Protein AF-A0A4Y5Z6H0-F1 (afdb_monomer_lite)

Secondary structure (DSSP, 8-state):
-----HHHHHHHHHHHHHHHHHHHHHHTT-HHHHHHHHHHHHHHHHHTT-HHHHHHHHHHHHHHTT-SSS--TTHHHHHHHHHHHHHH--

Foldseek 3Di:
DPPDDPVLVVLLVVLLVLLVQLVVCQVVFNLPSNLVSLVVSLVSCVVVVVVQLNVLSVVLNVQSVPDSTSPGPCNVVSSVSSNVSSVVGD

pLDDT: mean 91.3, std 9.73, range [42.56, 97.88]

Radius of gyration: 13.06 Å; chains: 1; bounding box: 40×18×32 Å

Structure (mmCIF, N/CA/C/O backbone):
data_AF-A0A4Y5Z6H0-F1
#
_entry.id   AF-A0A4Y5Z6H0-F1
#
loop_
_atom_site.group_PDB
_atom_site.id
_atom_site.type_symbol
_atom_site.label_atom_id
_atom_site.label_alt_id
_atom_site.label_comp_id
_atom_site.label_asym_id
_atom_site.label_entity_id
_atom_site.label_seq_id
_atom_site.pdbx_PDB_ins_code
_atom_site.Cartn_x
_atom_site.Cartn_y
_atom_site.Cartn_z
_atom_site.occupancy
_atom_site.B_iso_or_equiv
_atom_site.auth_seq_id
_atom_site.auth_comp_id
_atom_site.auth_asym_id
_atom_site.auth_atom_id
_atom_site.pdbx_PDB_model_num
ATOM 1 N N . MET A 1 1 ? -24.027 -7.662 18.369 1.00 42.56 1 MET A N 1
ATOM 2 C CA . MET A 1 1 ? -23.477 -6.970 17.185 1.00 42.56 1 MET A CA 1
ATOM 3 C C . MET A 1 1 ? -22.168 -6.343 17.613 1.00 42.56 1 MET A C 1
ATOM 5 O O . MET A 1 1 ? -22.189 -5.574 18.564 1.00 42.56 1 MET A O 1
ATOM 9 N N . ALA A 1 2 ? -21.041 -6.746 17.024 1.00 55.00 2 ALA A N 1
ATOM 10 C CA . ALA A 1 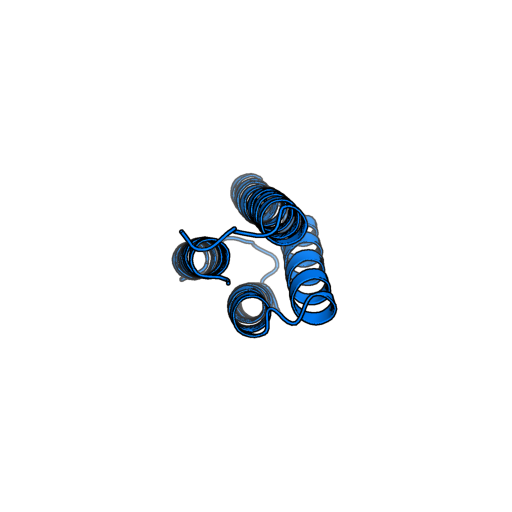2 ? -19.768 -6.089 17.303 1.00 55.00 2 ALA A CA 1
ATOM 11 C C . ALA A 1 2 ? -19.840 -4.676 16.710 1.00 55.00 2 ALA A C 1
ATOM 13 O O . ALA A 1 2 ? -20.023 -4.538 15.502 1.00 55.00 2 ALA A O 1
ATOM 14 N N . HIS A 1 3 ? -19.790 -3.653 17.561 1.00 59.34 3 HIS A N 1
ATOM 15 C CA . HIS A 1 3 ? -19.638 -2.274 17.118 1.00 59.34 3 HIS A CA 1
ATOM 16 C C . HIS A 1 3 ? -18.226 -2.171 16.541 1.00 59.34 3 HIS A C 1
ATOM 18 O O . HIS A 1 3 ? -17.255 -2.299 17.284 1.00 59.34 3 HIS A O 1
ATOM 24 N N . VAL A 1 4 ? -18.107 -2.054 15.219 1.00 66.19 4 VAL A N 1
ATOM 25 C CA . VAL A 1 4 ? -16.840 -1.623 14.628 1.00 66.19 4 VAL A CA 1
ATOM 26 C C . VAL A 1 4 ? -16.696 -0.156 15.006 1.00 66.19 4 VAL A C 1
ATOM 28 O O . VAL A 1 4 ? -17.629 0.624 14.810 1.00 66.19 4 VAL A O 1
ATOM 31 N N . ASP A 1 5 ? -15.576 0.167 15.632 1.00 84.19 5 ASP A N 1
ATOM 32 C CA . ASP A 1 5 ? -15.252 1.518 16.059 1.00 84.19 5 ASP A CA 1
ATOM 33 C C . ASP A 1 5 ? -15.072 2.436 14.838 1.00 84.19 5 ASP A C 1
ATOM 35 O O . ASP A 1 5 ? -14.526 2.023 13.812 1.00 84.19 5 ASP A O 1
ATOM 39 N N . GLU A 1 6 ? -15.563 3.670 14.924 1.00 87.25 6 GLU A N 1
ATOM 40 C CA . GLU A 1 6 ? -15.506 4.638 13.822 1.00 87.25 6 GLU A CA 1
ATOM 41 C C . GLU A 1 6 ? -14.055 4.936 13.433 1.00 87.25 6 GLU A C 1
ATOM 43 O O . GLU A 1 6 ? -13.725 4.968 12.246 1.00 87.25 6 GLU A O 1
ATOM 48 N N . GLU A 1 7 ? -13.171 5.049 14.427 1.00 85.38 7 GLU A N 1
ATOM 49 C CA . GLU A 1 7 ? -11.738 5.268 14.223 1.00 85.38 7 GLU A CA 1
ATOM 50 C C . GLU A 1 7 ? -11.127 4.156 13.364 1.00 85.38 7 GLU A C 1
ATOM 52 O O . GLU A 1 7 ? -10.424 4.421 12.391 1.00 85.38 7 GLU A O 1
ATOM 57 N N . THR A 1 8 ? -11.503 2.906 13.636 1.00 83.88 8 THR A N 1
ATOM 58 C CA . THR A 1 8 ? -11.047 1.746 12.865 1.00 83.88 8 THR A CA 1
ATOM 59 C C . THR A 1 8 ? -11.482 1.825 11.397 1.00 83.88 8 THR A C 1
ATOM 61 O O . THR A 1 8 ? -10.696 1.517 10.497 1.00 83.88 8 THR A O 1
ATOM 64 N N . ILE A 1 9 ? -12.724 2.242 11.130 1.00 88.62 9 ILE A N 1
ATOM 65 C CA . ILE A 1 9 ? -13.236 2.397 9.758 1.00 88.62 9 ILE A CA 1
ATOM 66 C C . ILE A 1 9 ? -12.452 3.486 9.025 1.00 88.62 9 ILE A C 1
ATOM 68 O O . ILE A 1 9 ? -12.021 3.274 7.889 1.00 88.62 9 ILE A O 1
ATOM 72 N N . LEU A 1 10 ? -12.238 4.631 9.677 1.00 91.50 10 LEU A N 1
ATOM 73 C CA . LEU A 1 10 ? -11.514 5.759 9.098 1.00 91.50 10 LEU A CA 1
ATOM 74 C C . LEU A 1 10 ? -10.049 5.410 8.818 1.00 91.50 10 LEU A C 1
ATOM 76 O O . LEU A 1 10 ? -9.552 5.717 7.735 1.00 91.50 10 LEU A O 1
ATOM 80 N N . THR A 1 11 ? -9.378 4.701 9.728 1.00 90.62 11 THR A N 1
ATOM 81 C CA . THR A 1 11 ? -8.006 4.222 9.517 1.00 90.62 11 THR A CA 1
ATOM 82 C C . THR A 1 11 ? -7.915 3.301 8.303 1.00 90.62 11 THR A C 1
ATOM 84 O O . THR A 1 11 ? -7.028 3.479 7.467 1.00 90.62 11 THR A O 1
ATOM 87 N N . ARG A 1 12 ? -8.838 2.341 8.152 1.00 90.19 12 ARG A N 1
ATOM 88 C CA . ARG A 1 12 ? -8.839 1.438 6.988 1.00 90.19 12 ARG A CA 1
ATOM 89 C C . ARG A 1 12 ? -9.122 2.177 5.689 1.00 90.19 12 ARG A C 1
ATOM 91 O O . ARG A 1 12 ? -8.423 1.948 4.708 1.00 90.19 12 ARG A O 1
ATOM 98 N N . ALA A 1 13 ? -10.102 3.081 5.689 1.00 93.44 13 ALA A N 1
ATOM 99 C CA . ALA A 1 13 ? -10.423 3.890 4.518 1.00 93.44 13 ALA A CA 1
ATOM 100 C C . ALA A 1 13 ? -9.215 4.727 4.074 1.00 93.44 13 ALA A C 1
ATOM 102 O O . ALA A 1 13 ? -8.885 4.761 2.890 1.00 93.44 13 ALA A O 1
ATOM 103 N N . HIS A 1 14 ? -8.513 5.339 5.029 1.00 94.25 14 HIS A N 1
ATOM 104 C CA . HIS A 1 14 ? -7.298 6.101 4.760 1.00 94.25 14 HIS A CA 1
ATOM 105 C C . HIS A 1 14 ? -6.184 5.226 4.168 1.00 94.25 14 HIS A C 1
ATOM 107 O O . HIS A 1 14 ? -5.622 5.559 3.127 1.00 94.25 14 HIS A O 1
ATOM 113 N N . LEU A 1 15 ? -5.909 4.063 4.767 1.00 95.31 15 LEU A N 1
ATOM 114 C CA . LEU A 1 15 ? -4.906 3.124 4.251 1.00 95.31 15 LEU A CA 1
ATOM 115 C C . LEU A 1 15 ? -5.265 2.590 2.856 1.00 95.31 15 LEU A C 1
ATOM 117 O O . LEU A 1 15 ? -4.376 2.420 2.022 1.00 95.31 15 LEU A O 1
ATOM 121 N N . ALA A 1 16 ? -6.549 2.351 2.581 1.00 95.50 16 ALA A N 1
ATOM 122 C CA . ALA A 1 16 ? -7.022 1.913 1.271 1.00 95.50 16 ALA A CA 1
ATOM 123 C C . ALA A 1 16 ? -6.805 2.988 0.192 1.00 95.50 16 ALA A C 1
ATOM 125 O O . ALA A 1 16 ? -6.393 2.660 -0.922 1.00 95.50 16 ALA A O 1
ATOM 126 N N . LEU A 1 17 ? -7.018 4.268 0.523 1.00 96.56 17 LEU A N 1
ATOM 127 C CA . LEU A 1 17 ? -6.723 5.384 -0.381 1.00 96.56 17 LEU A CA 1
ATOM 128 C C . LEU A 1 17 ? -5.227 5.475 -0.697 1.00 96.56 17 LEU A C 1
ATOM 130 O O . LEU A 1 17 ? -4.853 5.626 -1.860 1.00 96.56 17 LEU A O 1
ATOM 134 N N . GLU A 1 18 ? -4.366 5.324 0.308 1.00 95.75 18 GLU A N 1
ATOM 135 C CA . GLU A 1 18 ? -2.917 5.314 0.090 1.00 95.75 18 GLU A CA 1
ATOM 136 C C . GLU A 1 18 ? -2.470 4.094 -0.733 1.00 95.75 18 GLU A C 1
ATOM 138 O O . GLU A 1 18 ? -1.639 4.226 -1.632 1.00 95.75 18 GLU A O 1
ATOM 143 N N . ALA A 1 19 ? -3.055 2.914 -0.504 1.00 96.38 19 ALA A N 1
ATOM 144 C CA . ALA A 1 19 ? -2.785 1.727 -1.314 1.00 96.38 19 ALA A CA 1
ATOM 145 C C . ALA A 1 19 ? -3.200 1.924 -2.784 1.00 96.38 19 ALA A C 1
ATOM 147 O O . ALA A 1 19 ? -2.449 1.567 -3.693 1.00 96.38 19 ALA A O 1
ATOM 148 N N . ALA A 1 20 ? -4.353 2.550 -3.037 1.00 97.06 20 ALA A N 1
ATOM 149 C CA . ALA A 1 20 ? -4.772 2.910 -4.390 1.00 97.06 20 ALA A CA 1
ATOM 150 C C . ALA A 1 20 ? -3.802 3.912 -5.040 1.00 97.06 20 ALA A C 1
ATOM 152 O O . ALA A 1 20 ? -3.443 3.752 -6.208 1.00 97.06 20 ALA A O 1
ATOM 153 N N . ALA A 1 21 ? -3.313 4.896 -4.280 1.00 97.62 21 ALA A N 1
ATOM 154 C CA . ALA A 1 21 ? -2.326 5.862 -4.756 1.00 97.62 21 ALA A CA 1
ATOM 155 C C . ALA A 1 21 ? -0.986 5.204 -5.139 1.00 97.62 21 ALA A C 1
ATOM 157 O O . ALA A 1 21 ? -0.395 5.590 -6.147 1.00 97.62 21 ALA A O 1
ATOM 158 N N . ILE A 1 22 ? -0.540 4.163 -4.419 1.00 96.62 22 ILE A N 1
ATOM 159 C CA . ILE A 1 22 ? 0.606 3.338 -4.849 1.00 96.62 22 ILE A CA 1
ATOM 160 C C . ILE A 1 22 ? 0.319 2.733 -6.226 1.00 96.62 22 ILE A C 1
ATOM 162 O O . ILE A 1 22 ? 1.150 2.834 -7.124 1.00 96.62 22 ILE A O 1
ATOM 166 N N . GLY A 1 23 ? -0.856 2.122 -6.406 1.00 95.81 23 GLY A N 1
ATOM 167 C CA . GLY A 1 23 ? -1.268 1.533 -7.681 1.00 95.81 23 GLY A CA 1
ATOM 168 C C . GLY A 1 23 ? -1.231 2.528 -8.841 1.00 95.81 23 GLY A C 1
ATOM 169 O O . GLY A 1 23 ? -0.702 2.201 -9.900 1.00 95.81 23 GLY A O 1
ATOM 170 N N . HIS A 1 24 ? -1.722 3.750 -8.629 1.00 97.56 24 HIS A N 1
ATOM 171 C CA . HIS A 1 24 ? -1.649 4.818 -9.627 1.00 97.56 24 HIS A CA 1
ATOM 172 C C . HIS A 1 24 ? -0.206 5.204 -9.962 1.00 97.56 24 HIS A C 1
ATOM 174 O O . HIS A 1 24 ? 0.156 5.181 -11.134 1.00 97.56 24 HIS A O 1
ATOM 180 N N . ALA A 1 25 ? 0.651 5.426 -8.962 1.00 96.00 25 ALA A N 1
ATOM 181 C CA . ALA A 1 25 ? 2.062 5.736 -9.198 1.00 96.00 25 ALA A CA 1
ATOM 182 C C . ALA A 1 25 ? 2.790 4.621 -9.980 1.00 96.00 25 ALA A C 1
ATOM 184 O O . ALA A 1 25 ? 3.598 4.894 -10.867 1.00 96.00 25 ALA A O 1
ATOM 185 N N . LEU A 1 26 ? 2.464 3.350 -9.709 1.00 94.56 26 LEU A N 1
ATOM 186 C CA . LEU A 1 26 ? 2.989 2.215 -10.476 1.00 94.56 26 LEU A CA 1
ATOM 187 C C . LEU A 1 26 ? 2.509 2.215 -11.939 1.00 94.56 26 LEU A C 1
ATOM 189 O O . LEU A 1 26 ? 3.258 1.802 -12.820 1.00 94.56 26 LEU A O 1
ATOM 193 N N . LEU A 1 27 ? 1.275 2.641 -12.214 1.00 94.56 27 LEU A N 1
ATOM 194 C CA . LEU A 1 27 ? 0.753 2.739 -13.582 1.00 94.56 27 LEU A CA 1
ATOM 195 C C . LEU A 1 27 ? 1.349 3.932 -14.339 1.00 94.56 27 LEU A C 1
ATOM 197 O O . LEU A 1 27 ? 1.638 3.811 -15.528 1.00 94.56 27 LEU A O 1
ATOM 201 N N . ASP A 1 28 ? 1.600 5.033 -13.635 1.00 95.75 28 ASP A N 1
ATOM 202 C CA . ASP A 1 28 ? 2.183 6.263 -14.182 1.00 95.75 28 ASP A CA 1
ATOM 203 C C . ASP A 1 28 ? 3.714 6.189 -14.336 1.00 95.75 28 ASP A C 1
ATOM 205 O O . ASP A 1 28 ? 4.352 7.145 -14.774 1.00 95.75 28 ASP A O 1
ATOM 209 N N . ALA A 1 29 ? 4.315 5.041 -14.006 1.00 93.69 29 ALA A N 1
ATOM 210 C CA . ALA A 1 29 ? 5.758 4.817 -13.995 1.00 93.69 29 ALA A CA 1
ATOM 211 C C . ALA A 1 29 ? 6.549 5.718 -13.025 1.00 93.69 29 ALA A C 1
ATOM 213 O O . ALA A 1 29 ? 7.768 5.852 -13.157 1.00 93.69 29 ALA A O 1
ATOM 214 N N . ASP A 1 30 ? 5.886 6.263 -12.004 1.00 94.62 30 ASP A N 1
ATOM 215 C CA . ASP A 1 30 ? 6.501 7.093 -10.972 1.00 94.62 30 ASP A CA 1
ATOM 216 C C . ASP A 1 30 ? 7.026 6.228 -9.813 1.00 94.62 30 ASP A C 1
ATOM 218 O O . ASP A 1 30 ? 6.348 5.937 -8.821 1.00 94.62 30 ASP A O 1
ATOM 222 N N . ALA A 1 31 ? 8.271 5.770 -9.959 1.00 91.62 31 ALA A N 1
ATOM 223 C CA . ALA A 1 31 ? 8.927 4.931 -8.959 1.00 91.62 31 ALA A CA 1
ATOM 224 C C . ALA A 1 31 ? 9.210 5.664 -7.641 1.00 91.62 31 ALA A C 1
ATOM 226 O O . ALA A 1 31 ? 9.290 5.018 -6.593 1.00 91.62 31 ALA A O 1
ATOM 227 N N . GLU A 1 32 ? 9.403 6.981 -7.676 1.00 93.31 32 GLU A N 1
ATOM 228 C CA . GLU A 1 32 ? 9.674 7.765 -6.474 1.00 93.31 32 GLU A CA 1
ATOM 229 C C . GLU A 1 32 ? 8.405 7.899 -5.636 1.00 93.31 32 GLU A C 1
ATOM 231 O O . GLU A 1 32 ? 8.414 7.519 -4.460 1.00 93.31 32 GLU A O 1
ATOM 236 N N . GLU A 1 33 ? 7.300 8.307 -6.260 1.00 95.00 33 GLU A N 1
ATOM 237 C CA . GLU A 1 33 ? 6.005 8.423 -5.593 1.00 95.00 33 GLU A CA 1
ATOM 238 C C . GLU A 1 33 ? 5.523 7.060 -5.081 1.00 95.00 33 GLU A C 1
ATOM 240 O O . GLU A 1 33 ? 5.108 6.940 -3.925 1.00 95.00 33 GLU A O 1
ATOM 245 N N . ALA A 1 34 ? 5.673 5.988 -5.869 1.00 95.69 34 ALA A N 1
ATOM 246 C CA . ALA A 1 34 ? 5.311 4.641 -5.427 1.00 95.69 34 ALA A CA 1
ATOM 247 C C . ALA A 1 34 ? 6.084 4.222 -4.162 1.00 95.69 34 ALA A C 1
ATOM 249 O O . ALA A 1 34 ? 5.504 3.662 -3.222 1.00 95.69 34 ALA A O 1
ATOM 250 N N . ARG A 1 35 ? 7.391 4.515 -4.088 1.00 94.81 35 ARG A N 1
ATOM 251 C CA . ARG A 1 35 ? 8.208 4.227 -2.896 1.00 94.81 35 ARG A CA 1
ATOM 252 C C . ARG A 1 35 ? 7.800 5.093 -1.714 1.00 94.81 35 ARG A C 1
ATOM 254 O O . ARG A 1 35 ? 7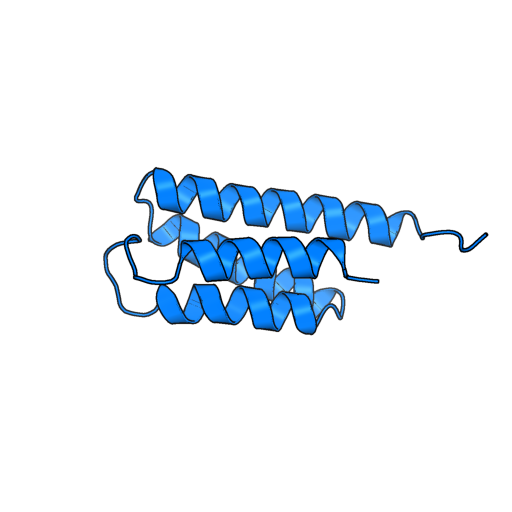.692 4.558 -0.607 1.00 94.81 35 ARG A O 1
ATOM 261 N N . PHE A 1 36 ? 7.590 6.388 -1.936 1.00 95.19 36 PHE A N 1
ATOM 262 C CA . PHE A 1 36 ? 7.175 7.332 -0.904 1.00 95.19 36 PHE A CA 1
ATOM 263 C C . PHE A 1 36 ? 5.851 6.894 -0.267 1.00 95.19 36 PHE A C 1
ATOM 265 O O . PHE A 1 36 ? 5.798 6.656 0.942 1.00 95.19 36 PHE A O 1
ATOM 272 N N . ARG A 1 37 ? 4.822 6.662 -1.089 1.00 96.44 37 ARG A N 1
ATOM 273 C CA . ARG A 1 37 ? 3.501 6.174 -0.664 1.00 96.44 37 ARG A CA 1
ATOM 274 C C . ARG A 1 37 ? 3.590 4.855 0.091 1.00 96.44 37 ARG A C 1
ATOM 276 O O . ARG A 1 37 ? 2.993 4.699 1.152 1.00 96.44 37 ARG A O 1
ATOM 283 N N . THR A 1 38 ? 4.405 3.920 -0.396 1.00 96.94 38 THR A N 1
ATOM 284 C CA . THR A 1 38 ? 4.612 2.636 0.289 1.00 96.94 38 THR A CA 1
ATOM 285 C C . THR A 1 38 ? 5.207 2.823 1.690 1.00 96.94 38 THR A C 1
ATOM 287 O O . THR A 1 38 ? 4.781 2.164 2.641 1.00 96.94 38 THR A O 1
ATOM 290 N N . HIS A 1 39 ? 6.174 3.732 1.852 1.00 96.25 39 HIS A N 1
ATOM 291 C CA . HIS A 1 39 ? 6.739 4.044 3.168 1.00 96.25 39 HIS A CA 1
ATOM 292 C C . HIS A 1 39 ? 5.723 4.736 4.078 1.00 96.25 39 HIS A C 1
ATOM 294 O O . HIS A 1 39 ? 5.696 4.448 5.276 1.00 96.25 39 HIS A O 1
ATOM 300 N N . LEU A 1 40 ? 4.877 5.605 3.521 1.00 96.00 40 LEU A N 1
ATOM 301 C CA . LEU A 1 40 ? 3.811 6.275 4.257 1.00 96.00 40 LEU A CA 1
ATOM 302 C C . LEU A 1 40 ? 2.802 5.267 4.826 1.00 96.00 40 LEU A C 1
ATOM 304 O O . LEU A 1 40 ? 2.556 5.292 6.032 1.00 96.00 40 LEU A O 1
ATOM 308 N N . VAL A 1 41 ? 2.315 4.330 4.004 1.00 97.00 41 VAL A N 1
ATOM 309 C CA . VAL A 1 41 ? 1.431 3.235 4.446 1.00 97.00 41 VAL A CA 1
ATOM 310 C C . VAL A 1 41 ? 2.093 2.408 5.541 1.00 97.00 41 VAL A C 1
ATOM 312 O O . VAL A 1 41 ? 1.482 2.141 6.572 1.00 97.00 41 VAL A O 1
ATOM 315 N N . MET A 1 42 ? 3.359 2.020 5.351 1.00 96.31 42 MET A N 1
ATOM 316 C CA . MET A 1 42 ? 4.089 1.231 6.344 1.00 96.31 42 MET A CA 1
ATOM 317 C C . MET A 1 42 ? 4.199 1.968 7.684 1.00 96.31 42 MET A C 1
ATOM 319 O O . MET A 1 42 ? 3.989 1.358 8.729 1.00 96.31 42 MET A O 1
ATOM 323 N N . LYS A 1 43 ? 4.501 3.272 7.662 1.00 95.81 43 LYS A N 1
ATOM 324 C CA . LYS A 1 43 ? 4.576 4.096 8.871 1.00 95.81 43 LYS A CA 1
ATOM 325 C C . LYS A 1 43 ? 3.214 4.206 9.560 1.00 95.81 43 LYS A C 1
ATOM 327 O O . LYS A 1 43 ? 3.124 3.911 10.743 1.00 95.81 43 LYS A O 1
ATOM 332 N N . GLN A 1 44 ? 2.161 4.553 8.823 1.00 94.88 44 GLN A N 1
ATOM 333 C CA . GLN A 1 44 ? 0.804 4.675 9.368 1.00 94.88 44 GLN A CA 1
ATOM 334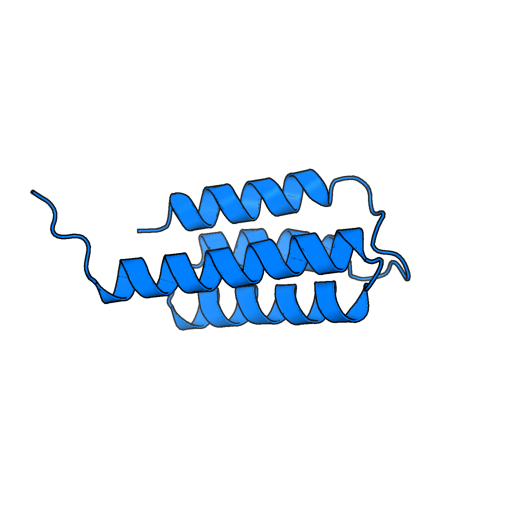 C C . GLN A 1 44 ? 0.310 3.356 9.970 1.00 94.88 44 GLN A C 1
ATOM 336 O O . GLN A 1 44 ? -0.265 3.346 11.056 1.00 94.88 44 GLN A O 1
ATOM 341 N N . ALA A 1 45 ? 0.575 2.234 9.302 1.00 95.25 45 ALA A N 1
ATOM 342 C CA . ALA A 1 45 ? 0.242 0.912 9.812 1.00 95.25 45 ALA A CA 1
ATOM 343 C C . ALA A 1 45 ? 0.994 0.581 11.114 1.00 95.25 45 ALA A C 1
ATOM 345 O O . ALA A 1 45 ? 0.416 -0.004 12.023 1.00 95.25 45 ALA A O 1
ATOM 346 N N . LEU A 1 46 ? 2.266 0.972 11.244 1.00 95.19 46 LEU A N 1
ATOM 347 C CA . LEU A 1 46 ? 3.015 0.799 12.494 1.00 95.19 46 LEU A CA 1
ATOM 348 C C . LEU A 1 46 ? 2.480 1.695 13.616 1.00 95.19 46 LEU A C 1
ATOM 350 O O . LEU A 1 46 ? 2.283 1.206 14.726 1.00 95.19 46 LEU A O 1
ATOM 354 N N . ASP A 1 47 ? 2.206 2.965 13.315 1.00 93.69 47 ASP A N 1
ATOM 355 C CA . ASP A 1 47 ? 1.700 3.946 14.284 1.00 93.69 47 ASP A CA 1
ATOM 356 C C . ASP A 1 47 ? 0.311 3.549 14.829 1.00 93.69 47 ASP A C 1
ATOM 358 O O . ASP A 1 47 ? -0.027 3.870 15.965 1.00 93.69 47 ASP A O 1
ATOM 362 N N . THR A 1 48 ? -0.467 2.794 14.047 1.00 90.69 48 THR A N 1
ATOM 363 C CA . THR A 1 48 ? -1.806 2.282 14.405 1.00 90.69 48 THR A CA 1
ATOM 364 C C . THR A 1 48 ? -1.800 0.838 14.923 1.00 90.69 48 THR A C 1
ATOM 366 O O . THR A 1 48 ? -2.854 0.265 15.184 1.00 90.69 48 THR A O 1
ATOM 369 N N . GLY A 1 49 ? -0.627 0.214 15.079 1.00 93.12 49 GLY A N 1
ATOM 370 C CA . GLY A 1 49 ? -0.508 -1.167 15.563 1.00 93.12 49 GLY A CA 1
ATOM 371 C C . GLY A 1 49 ? -0.933 -2.248 14.556 1.00 93.12 49 GLY A C 1
ATOM 372 O O . GLY A 1 49 ? -0.963 -3.432 14.897 1.00 93.12 49 GLY A O 1
ATOM 373 N N . LEU A 1 50 ? -1.195 -1.884 13.299 1.00 94.81 50 LEU A N 1
ATOM 374 C CA . LEU A 1 50 ? -1.558 -2.781 12.200 1.00 94.81 50 LEU A CA 1
ATOM 375 C C . LEU A 1 50 ? -0.321 -3.470 11.604 1.00 94.81 50 LEU A C 1
ATOM 377 O O . LEU A 1 50 ? 0.044 -3.293 10.438 1.00 94.81 50 LEU A O 1
ATOM 381 N N . GLY A 1 51 ? 0.338 -4.297 12.417 1.00 95.62 51 GLY A N 1
ATOM 382 C CA . GLY A 1 51 ? 1.599 -4.950 12.058 1.00 95.62 51 GLY A CA 1
ATOM 383 C C . GLY A 1 51 ? 1.529 -5.797 10.783 1.00 95.62 51 GLY A C 1
ATOM 384 O O . GLY A 1 51 ? 2.518 -5.896 10.058 1.00 95.62 51 GLY A O 1
ATOM 385 N N . ASP A 1 52 ? 0.377 -6.392 10.483 1.00 96.75 52 ASP A N 1
ATOM 386 C CA . ASP A 1 52 ? 0.179 -7.218 9.289 1.00 96.75 52 ASP A CA 1
ATOM 387 C C . ASP A 1 52 ? 0.166 -6.356 8.021 1.00 96.75 52 ASP A C 1
ATOM 389 O O . ASP A 1 52 ? 0.870 -6.670 7.058 1.00 96.75 52 ASP A O 1
ATOM 393 N N . VAL A 1 53 ? -0.525 -5.211 8.064 1.00 97.12 53 VAL A N 1
ATOM 394 C CA . VAL A 1 53 ? -0.537 -4.211 6.983 1.00 97.12 53 VAL A CA 1
ATOM 395 C C . VAL A 1 53 ? 0.873 -3.662 6.758 1.00 97.12 53 VAL A C 1
ATOM 397 O O . VAL A 1 53 ? 1.343 -3.598 5.621 1.00 97.12 53 VAL A O 1
ATOM 400 N N . ALA A 1 54 ? 1.605 -3.353 7.834 1.00 97.50 54 ALA A N 1
ATOM 401 C CA . ALA A 1 54 ? 2.988 -2.889 7.737 1.00 97.50 54 ALA A CA 1
ATOM 402 C C . ALA A 1 54 ? 3.908 -3.933 7.073 1.00 97.50 54 ALA A C 1
ATOM 404 O O . ALA A 1 54 ? 4.764 -3.582 6.256 1.00 97.50 54 ALA A O 1
ATOM 405 N N . ARG A 1 55 ? 3.727 -5.228 7.380 1.00 97.75 55 ARG A N 1
ATOM 406 C CA . ARG A 1 55 ? 4.479 -6.316 6.729 1.00 97.75 55 ARG A CA 1
ATOM 407 C C . ARG A 1 55 ? 4.136 -6.446 5.245 1.00 97.75 55 ARG A C 1
ATOM 409 O O . ARG A 1 55 ? 5.055 -6.639 4.448 1.00 97.75 55 ARG A O 1
ATOM 416 N N . ALA A 1 56 ? 2.866 -6.308 4.870 1.00 97.88 56 ALA A N 1
ATOM 417 C CA . ALA A 1 56 ? 2.450 -6.325 3.470 1.00 97.88 56 ALA A CA 1
ATOM 418 C C . ALA A 1 56 ? 3.049 -5.141 2.686 1.00 97.88 56 ALA A C 1
ATOM 420 O O . ALA A 1 56 ? 3.676 -5.343 1.644 1.00 97.88 56 ALA A O 1
ATOM 421 N N . ALA A 1 57 ? 2.980 -3.923 3.233 1.00 97.56 57 ALA A N 1
ATOM 422 C CA . ALA A 1 57 ? 3.582 -2.733 2.625 1.00 97.56 57 ALA A CA 1
ATOM 423 C C . ALA A 1 57 ? 5.110 -2.867 2.478 1.00 97.56 57 ALA A C 1
ATOM 425 O O . ALA A 1 57 ? 5.688 -2.511 1.450 1.00 97.56 57 ALA A O 1
ATOM 426 N N . ARG A 1 58 ? 5.785 -3.470 3.465 1.00 96.88 58 ARG A N 1
ATOM 427 C CA . ARG A 1 58 ? 7.226 -3.743 3.395 1.00 96.88 58 ARG A CA 1
ATOM 428 C C . ARG A 1 58 ? 7.609 -4.651 2.222 1.00 96.88 58 ARG A C 1
ATOM 430 O O . ARG A 1 58 ? 8.699 -4.481 1.676 1.00 96.88 58 ARG A O 1
ATOM 437 N N . ALA A 1 59 ? 6.756 -5.597 1.825 1.00 96.12 59 ALA A N 1
ATOM 438 C CA . ALA A 1 59 ? 7.022 -6.453 0.668 1.00 96.12 59 ALA A CA 1
ATOM 439 C C . ALA A 1 59 ? 7.078 -5.638 -0.636 1.00 96.12 59 ALA A C 1
ATOM 441 O O . ALA A 1 59 ? 7.990 -5.831 -1.439 1.00 96.12 59 ALA A O 1
ATOM 442 N N . ILE A 1 60 ? 6.170 -4.671 -0.802 1.00 96.00 60 ILE A N 1
ATOM 443 C CA . ILE A 1 60 ? 6.190 -3.717 -1.921 1.00 96.00 60 ILE A CA 1
ATOM 444 C C . ILE A 1 60 ? 7.467 -2.871 -1.866 1.00 96.00 60 ILE A C 1
ATOM 446 O O . ILE A 1 60 ? 8.187 -2.773 -2.858 1.00 96.00 60 ILE A O 1
ATOM 450 N N . ALA A 1 61 ? 7.802 -2.323 -0.691 1.00 94.56 61 ALA A N 1
ATOM 451 C CA . ALA A 1 61 ? 9.000 -1.501 -0.522 1.00 94.56 61 ALA A CA 1
ATOM 452 C C . ALA A 1 61 ? 10.272 -2.271 -0.896 1.00 94.56 61 ALA A C 1
ATOM 454 O O . ALA A 1 61 ? 11.173 -1.709 -1.510 1.00 94.56 61 ALA A O 1
ATOM 455 N N . TRP A 1 62 ? 10.337 -3.561 -0.553 1.00 94.19 62 TRP A N 1
ATOM 456 C CA . TRP A 1 62 ? 11.455 -4.428 -0.907 1.00 94.19 62 TRP A CA 1
ATOM 457 C C . TRP A 1 62 ? 11.568 -4.646 -2.420 1.00 94.19 62 TRP A C 1
ATOM 459 O O . TRP A 1 62 ? 12.668 -4.538 -2.951 1.00 94.19 62 TRP A O 1
ATOM 469 N N . LEU A 1 63 ? 10.450 -4.871 -3.120 1.00 94.12 63 LEU A N 1
ATOM 470 C CA . LEU A 1 63 ? 10.438 -5.018 -4.582 1.00 94.12 63 LEU A CA 1
ATOM 471 C C . LEU A 1 63 ? 10.890 -3.739 -5.303 1.00 94.12 63 LEU A C 1
ATOM 473 O O . LEU A 1 63 ? 11.577 -3.814 -6.317 1.00 94.12 63 LEU A O 1
ATOM 477 N N . LEU A 1 64 ? 10.551 -2.566 -4.763 1.00 91.56 64 LEU A N 1
ATOM 478 C CA . LEU A 1 64 ? 10.946 -1.272 -5.330 1.00 91.56 64 LEU A CA 1
ATOM 479 C C . LEU A 1 64 ? 12.376 -0.841 -4.945 1.00 91.56 64 LEU A C 1
ATOM 481 O O . LEU A 1 64 ? 12.903 0.126 -5.507 1.00 91.56 64 LEU A O 1
ATOM 485 N N . ARG A 1 65 ? 13.017 -1.527 -3.986 1.00 85.12 65 ARG A N 1
ATOM 486 C CA . ARG A 1 65 ? 14.350 -1.199 -3.455 1.00 85.12 65 ARG A CA 1
ATOM 487 C C . ARG A 1 65 ? 15.441 -1.740 -4.379 1.00 85.12 65 ARG A C 1
ATOM 489 O O . ARG A 1 65 ? 16.030 -2.781 -4.115 1.00 85.12 65 ARG A O 1
ATOM 496 N N . GLY A 1 66 ? 15.729 -1.008 -5.449 1.00 73.56 66 GLY A N 1
ATOM 497 C CA . GLY A 1 66 ? 16.840 -1.318 -6.361 1.00 73.56 66 GLY A CA 1
ATOM 498 C C . GLY A 1 66 ? 16.458 -1.410 -7.833 1.00 73.56 66 GLY A C 1
ATOM 499 O O . GLY A 1 66 ? 17.304 -1.749 -8.650 1.00 73.56 66 GLY A O 1
ATOM 500 N N . SER A 1 67 ? 15.208 -1.105 -8.175 1.00 73.12 67 SER A N 1
ATOM 501 C CA . SER A 1 67 ? 14.786 -0.940 -9.561 1.00 73.12 67 SER A CA 1
ATOM 502 C C . SER A 1 67 ? 14.531 0.531 -9.834 1.00 73.12 67 SER A C 1
ATOM 504 O O . SER A 1 67 ? 13.707 1.124 -9.145 1.00 73.12 67 SER A O 1
ATOM 506 N N . ASP A 1 68 ? 15.166 1.099 -10.857 1.00 77.44 68 ASP A N 1
ATOM 507 C CA . ASP A 1 68 ? 14.843 2.443 -11.367 1.00 77.44 68 ASP A CA 1
ATOM 508 C C . ASP A 1 68 ? 13.466 2.491 -12.049 1.00 77.44 68 ASP A C 1
ATOM 510 O O . ASP A 1 68 ? 12.984 3.551 -12.434 1.00 77.44 68 ASP A O 1
ATOM 514 N N . THR A 1 69 ? 12.814 1.333 -12.177 1.00 81.50 69 THR A N 1
ATOM 515 C CA . THR A 1 69 ? 11.494 1.175 -12.782 1.00 81.50 69 THR A CA 1
ATOM 516 C C . THR A 1 69 ? 10.507 0.539 -11.806 1.00 81.50 69 THR A C 1
ATOM 518 O O . THR A 1 69 ? 10.880 -0.199 -10.891 1.00 81.50 69 THR A O 1
ATOM 521 N N . VAL A 1 70 ? 9.220 0.765 -12.038 1.00 84.19 70 VAL A N 1
ATOM 522 C CA . VAL A 1 70 ? 8.128 0.161 -11.257 1.00 84.19 70 VAL A CA 1
ATOM 523 C C . VAL A 1 70 ? 7.689 -1.214 -11.766 1.00 84.19 70 VAL A C 1
ATOM 525 O O . VAL A 1 70 ? 6.972 -1.932 -11.072 1.00 84.19 70 VAL A O 1
ATOM 528 N N . ALA A 1 71 ? 8.130 -1.609 -12.963 1.00 82.12 71 ALA A N 1
ATOM 529 C CA . ALA A 1 71 ? 7.737 -2.852 -13.624 1.00 82.12 71 ALA A CA 1
ATOM 530 C C . ALA A 1 71 ? 8.515 -4.065 -13.078 1.00 82.12 71 ALA A C 1
ATOM 532 O O . ALA A 1 71 ? 9.213 -4.769 -13.807 1.00 82.12 71 ALA A O 1
ATOM 533 N N . VAL A 1 72 ? 8.403 -4.309 -11.773 1.00 89.75 72 VAL A N 1
ATOM 534 C CA . VAL A 1 72 ? 9.077 -5.417 -11.091 1.00 89.75 72 VAL A CA 1
ATOM 535 C C . VAL A 1 72 ? 8.135 -6.624 -11.013 1.00 89.75 72 VAL A C 1
ATOM 537 O O . VAL A 1 72 ? 6.992 -6.484 -10.562 1.00 89.75 72 VAL A O 1
ATOM 540 N N . PRO A 1 73 ? 8.570 -7.834 -11.413 1.00 91.19 73 PRO A N 1
ATOM 541 C CA . PRO A 1 73 ? 7.759 -9.037 -11.268 1.00 91.19 73 PRO A CA 1
ATOM 542 C C . PRO A 1 73 ? 7.233 -9.214 -9.839 1.00 91.19 73 PRO A C 1
ATOM 544 O O . PRO A 1 73 ? 7.973 -9.104 -8.865 1.00 91.19 73 PRO A O 1
ATOM 547 N N . GLY A 1 74 ? 5.936 -9.502 -9.717 1.00 94.19 74 GLY A N 1
ATOM 548 C CA . GLY A 1 74 ? 5.274 -9.701 -8.425 1.00 94.19 74 GLY 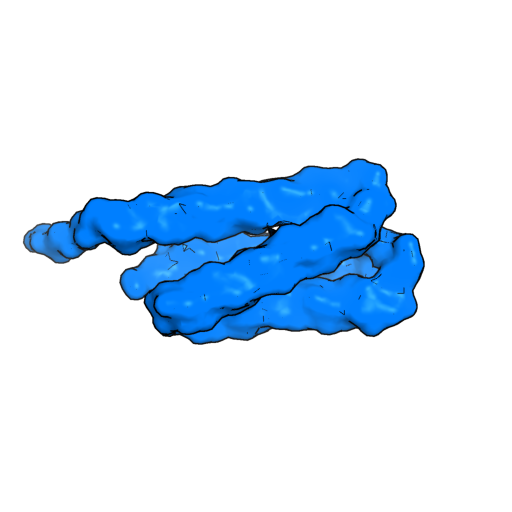A CA 1
ATOM 549 C C . GLY A 1 74 ? 4.723 -8.433 -7.765 1.00 94.19 74 GLY A C 1
ATOM 550 O O . GLY A 1 74 ? 3.983 -8.568 -6.792 1.00 94.19 74 GLY A O 1
ATOM 551 N N . ILE A 1 75 ? 4.981 -7.235 -8.307 1.00 94.50 75 ILE A N 1
ATOM 552 C CA . ILE A 1 75 ? 4.505 -5.973 -7.715 1.00 94.50 75 ILE A CA 1
ATOM 553 C C . ILE A 1 75 ? 2.975 -5.914 -7.589 1.00 94.50 75 ILE A C 1
ATOM 555 O O . ILE A 1 75 ? 2.460 -5.600 -6.521 1.00 94.50 75 ILE A O 1
ATOM 559 N N . GLY A 1 76 ? 2.237 -6.332 -8.624 1.00 94.75 76 GLY A N 1
ATOM 560 C CA . GLY A 1 76 ? 0.770 -6.358 -8.587 1.00 94.75 76 GLY A CA 1
ATOM 561 C C . GLY A 1 76 ? 0.211 -7.349 -7.562 1.00 94.75 76 GLY A C 1
ATOM 562 O O . GLY A 1 76 ? -0.767 -7.055 -6.882 1.00 94.75 76 GLY A O 1
ATOM 563 N N . ARG A 1 77 ? 0.873 -8.501 -7.379 1.00 96.75 77 ARG A N 1
ATOM 564 C CA . ARG A 1 77 ? 0.497 -9.476 -6.342 1.00 96.75 77 ARG A CA 1
ATOM 565 C C . ARG A 1 77 ? 0.745 -8.919 -4.941 1.00 96.75 77 ARG A C 1
ATOM 567 O O . ARG A 1 77 ? -0.061 -9.158 -4.050 1.00 96.75 77 ARG A O 1
ATOM 574 N N . ALA A 1 78 ? 1.852 -8.205 -4.747 1.00 97.00 78 ALA A N 1
ATOM 575 C CA . ALA A 1 78 ? 2.158 -7.564 -3.474 1.00 97.00 78 ALA A CA 1
ATOM 576 C C . ALA A 1 78 ? 1.154 -6.445 -3.149 1.00 97.00 78 ALA A C 1
ATOM 578 O O . ALA A 1 78 ? 0.722 -6.343 -2.004 1.00 97.00 78 ALA A O 1
ATOM 579 N N . LEU A 1 79 ? 0.733 -5.666 -4.153 1.00 96.75 79 LEU A N 1
ATOM 580 C CA . LEU A 1 79 ? -0.291 -4.636 -3.986 1.00 96.75 79 LEU A CA 1
ATOM 581 C C . LEU A 1 79 ? -1.659 -5.229 -3.626 1.00 96.75 79 LEU A C 1
ATOM 583 O O . LEU A 1 79 ? -2.281 -4.768 -2.676 1.00 96.75 79 LEU A O 1
ATOM 587 N N . LEU A 1 80 ? -2.088 -6.291 -4.314 1.00 96.88 80 LEU A N 1
ATOM 588 C CA . LEU A 1 80 ? -3.330 -6.990 -3.973 1.00 96.88 80 LEU A CA 1
ATOM 589 C C . LEU A 1 80 ? -3.291 -7.546 -2.542 1.00 96.88 80 LEU A C 1
ATOM 591 O O . LEU A 1 80 ? -4.228 -7.351 -1.779 1.00 96.88 80 LEU A O 1
ATOM 595 N N . ALA A 1 81 ? -2.173 -8.163 -2.147 1.00 97.62 81 ALA A N 1
ATOM 596 C CA . ALA A 1 81 ? -2.009 -8.674 -0.788 1.00 97.62 81 ALA A CA 1
ATOM 597 C C . ALA A 1 81 ? -2.059 -7.560 0.274 1.00 97.62 81 ALA A C 1
ATOM 599 O O . ALA A 1 81 ? -2.560 -7.788 1.376 1.00 97.62 81 ALA A O 1
ATOM 600 N N . LEU A 1 82 ? -1.555 -6.359 -0.035 1.00 97.81 82 LEU A N 1
ATOM 601 C CA . LEU A 1 82 ? -1.709 -5.193 0.835 1.00 97.81 82 LEU A CA 1
ATOM 602 C C . LEU A 1 82 ? -3.187 -4.813 0.988 1.00 97.81 82 LEU A C 1
ATOM 604 O O . LEU A 1 82 ? -3.637 -4.660 2.122 1.00 97.81 82 LEU A O 1
ATOM 608 N N . SER A 1 83 ? -3.937 -4.714 -0.113 1.00 96.56 83 SER A N 1
ATOM 609 C CA . SER A 1 83 ? -5.378 -4.429 -0.083 1.00 96.56 83 SER A CA 1
ATOM 610 C C . SER A 1 83 ? -6.151 -5.456 0.749 1.00 96.56 83 SER A C 1
ATOM 612 O O . SER A 1 83 ? -6.855 -5.068 1.679 1.00 96.56 83 SER A O 1
ATOM 614 N N . ASP A 1 84 ? -5.928 -6.752 0.513 1.00 97.00 84 ASP A N 1
ATOM 615 C CA . ASP A 1 84 ? -6.572 -7.833 1.274 1.00 97.00 84 ASP A CA 1
ATOM 616 C C . ASP A 1 84 ? -6.277 -7.727 2.782 1.00 97.00 84 ASP A C 1
ATOM 618 O O . ASP A 1 84 ? -7.133 -7.988 3.629 1.00 97.00 84 ASP A O 1
ATOM 622 N N . THR A 1 85 ? -5.051 -7.326 3.136 1.00 96.69 85 THR A N 1
ATOM 623 C CA . THR A 1 85 ? -4.635 -7.181 4.537 1.00 96.69 85 THR A CA 1
ATOM 624 C C . THR A 1 85 ? -5.282 -5.963 5.203 1.00 96.69 85 THR A C 1
ATOM 626 O O . THR A 1 85 ? -5.608 -6.028 6.387 1.00 96.69 85 THR A O 1
ATOM 629 N N . ILE A 1 86 ? -5.489 -4.865 4.469 1.00 95.31 86 ILE A N 1
ATOM 630 C CA . ILE A 1 86 ? -6.200 -3.675 4.968 1.00 95.31 86 ILE A CA 1
ATOM 631 C C . ILE A 1 86 ? -7.672 -4.010 5.234 1.00 95.31 86 ILE A C 1
ATOM 633 O O . ILE A 1 86 ? -8.196 -3.651 6.289 1.00 95.31 86 ILE A O 1
ATOM 637 N N . ASP A 1 87 ? -8.318 -4.750 4.331 1.00 93.00 87 ASP A N 1
ATOM 638 C CA . ASP A 1 87 ? -9.716 -5.166 4.493 1.00 93.00 87 ASP A CA 1
ATOM 639 C C . ASP A 1 87 ? -9.903 -6.104 5.696 1.00 93.00 87 ASP A C 1
ATOM 641 O O . ASP A 1 87 ? -10.899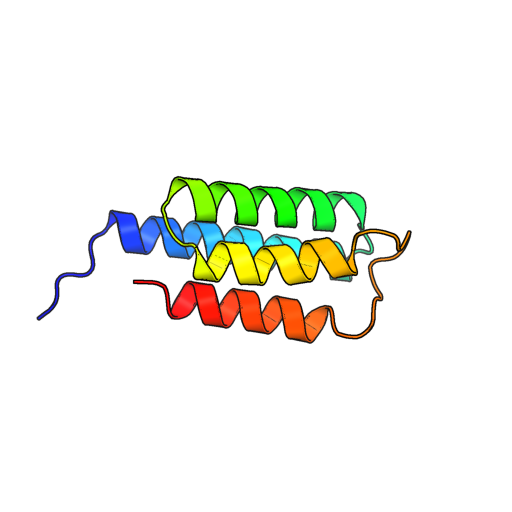 -6.019 6.424 1.00 93.00 87 ASP A O 1
ATOM 645 N N . ALA A 1 88 ? -8.924 -6.982 5.932 1.00 91.31 88 ALA A N 1
ATOM 646 C CA . ALA A 1 88 ? -8.930 -7.945 7.028 1.00 91.31 88 ALA A CA 1
ATOM 647 C C . ALA A 1 88 ? -8.449 -7.383 8.377 1.00 91.31 88 ALA A C 1
ATOM 649 O O . ALA A 1 88 ? -8.659 -8.043 9.403 1.00 91.31 88 ALA A O 1
ATOM 650 N N . ALA A 1 89 ? -7.806 -6.207 8.394 1.00 87.38 89 ALA A N 1
ATOM 651 C CA . ALA A 1 89 ? -7.363 -5.546 9.620 1.00 87.38 89 ALA A CA 1
ATOM 652 C C . ALA A 1 89 ? -8.548 -5.406 10.583 1.00 87.38 89 ALA A C 1
ATOM 654 O O . ALA A 1 89 ? -9.675 -5.224 10.133 1.00 87.38 89 ALA A O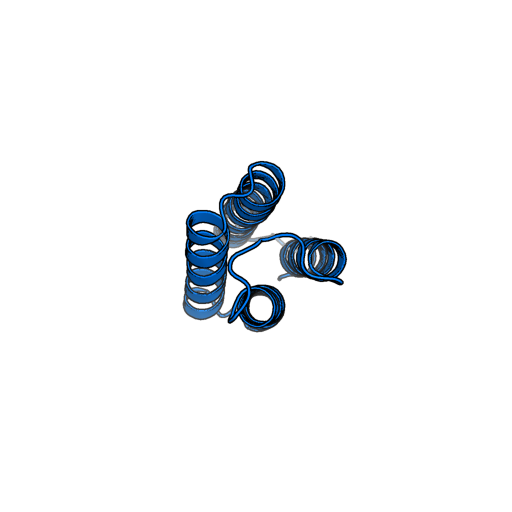 1
ATOM 655 N N . ARG A 1 90 ? -8.332 -5.556 11.892 1.00 68.38 90 ARG A N 1
ATOM 656 C CA . ARG A 1 90 ? -9.392 -5.455 12.903 1.00 68.38 90 ARG A CA 1
ATOM 657 C C . ARG A 1 90 ? -9.175 -4.267 13.795 1.00 68.38 90 ARG A C 1
ATOM 659 O O . ARG A 1 90 ? -8.057 -4.157 14.331 1.00 68.38 90 ARG A O 1
#

Sequence (90 aa):
MAHVDEETILTRAHLALEAAAIGHALLDADAEEARFRTHLVMKQALDTGLGDVARAARAIAWLLRGSDTVAVPGIGRALLALSDTIDAAR

Organism: NCBI:txid2589080